Protein AF-A0A660T6U7-F1 (afdb_monomer)

Structure (mmCIF, N/CA/C/O backbone):
data_AF-A0A660T6U7-F1
#
_entry.id   AF-A0A660T6U7-F1
#
loop_
_atom_site.group_PDB
_atom_site.id
_atom_site.type_symbol
_atom_site.label_atom_id
_atom_site.label_alt_id
_atom_site.label_comp_id
_atom_site.label_asym_id
_atom_site.label_entity_id
_atom_site.label_seq_id
_atom_site.pdbx_PDB_ins_code
_atom_site.Cartn_x
_atom_site.Cartn_y
_atom_site.Cartn_z
_atom_site.occupancy
_atom_site.B_iso_or_equiv
_atom_site.auth_seq_id
_atom_site.auth_comp_id
_atom_site.auth_asym_id
_atom_site.auth_atom_id
_atom_site.pdbx_PDB_model_num
ATOM 1 N N . MET A 1 1 ? -2.803 10.726 2.403 1.00 45.22 1 MET A N 1
ATOM 2 C CA . MET A 1 1 ? -2.648 10.042 3.697 1.00 45.22 1 MET A CA 1
ATOM 3 C C . MET A 1 1 ? -3.578 10.744 4.661 1.00 45.22 1 MET A C 1
ATOM 5 O O . MET A 1 1 ? -3.269 11.859 5.058 1.00 45.22 1 MET A O 1
ATOM 9 N N . GLU A 1 2 ? -4.744 10.166 4.930 1.00 50.97 2 GLU A N 1
ATOM 10 C CA . GLU A 1 2 ? -5.535 10.580 6.090 1.00 50.97 2 GLU A CA 1
ATOM 11 C C . GLU A 1 2 ? -4.924 9.892 7.305 1.00 50.97 2 GLU A C 1
ATOM 13 O O . GLU A 1 2 ? -4.806 8.666 7.346 1.00 50.97 2 GLU A O 1
ATOM 18 N N . VAL A 1 3 ? -4.440 10.695 8.246 1.00 57.31 3 VAL A N 1
ATOM 19 C CA . VAL A 1 3 ? -4.085 10.204 9.575 1.00 57.31 3 VAL A CA 1
ATOM 20 C C . VAL A 1 3 ? -5.411 9.860 10.237 1.00 57.31 3 VAL A C 1
ATOM 22 O O . VAL A 1 3 ? -6.248 10.745 10.369 1.00 57.31 3 VAL A O 1
ATOM 25 N N . LEU A 1 4 ? -5.621 8.592 10.596 1.00 63.22 4 LEU A N 1
ATOM 26 C CA . LEU A 1 4 ? -6.792 8.210 11.385 1.00 63.22 4 LEU A CA 1
ATOM 27 C C . LEU A 1 4 ? -6.717 8.947 12.714 1.00 63.22 4 LEU A C 1
ATOM 29 O O . LEU A 1 4 ? -5.735 8.785 13.444 1.00 63.22 4 LEU A O 1
ATOM 33 N N . THR A 1 5 ? -7.728 9.754 13.002 1.00 67.19 5 THR A N 1
ATOM 34 C CA . THR A 1 5 ? -7.805 10.484 14.261 1.00 67.19 5 THR A CA 1
ATOM 35 C C . THR A 1 5 ? -8.773 9.787 15.213 1.00 67.19 5 THR A C 1
ATOM 37 O O . THR A 1 5 ? -9.690 9.090 14.777 1.00 67.19 5 THR A O 1
ATOM 40 N N . GLU A 1 6 ? -8.573 9.957 16.523 1.00 68.25 6 GLU A N 1
ATOM 41 C CA . GLU A 1 6 ? -9.511 9.456 17.540 1.00 68.25 6 GLU A CA 1
ATOM 42 C C . GLU A 1 6 ? -10.973 9.846 17.233 1.00 68.25 6 GLU A C 1
ATOM 44 O O . GLU A 1 6 ? -11.815 8.951 17.256 1.00 68.25 6 GLU A O 1
ATOM 49 N N . PRO A 1 7 ? -11.294 11.097 16.825 1.00 69.38 7 PRO A N 1
ATOM 50 C CA . PRO A 1 7 ? -12.645 11.492 16.421 1.00 69.38 7 PRO A CA 1
ATOM 51 C C . PRO A 1 7 ? -13.297 10.633 15.332 1.00 69.38 7 PRO A C 1
ATOM 53 O O . PRO A 1 7 ? -14.517 10.462 15.364 1.00 69.38 7 PRO A O 1
ATOM 56 N N . ASP A 1 8 ? -12.517 10.113 14.381 1.00 75.69 8 ASP A N 1
ATOM 57 C CA . ASP A 1 8 ? -13.053 9.373 13.233 1.00 75.69 8 ASP A CA 1
ATOM 58 C C . ASP A 1 8 ? -13.499 7.963 13.638 1.00 75.69 8 ASP A C 1
ATOM 60 O O . ASP A 1 8 ? -14.509 7.459 13.160 1.00 75.69 8 ASP A O 1
ATOM 64 N N . LEU A 1 9 ? -12.758 7.318 14.542 1.00 82.00 9 LEU A N 1
ATOM 65 C CA . LEU A 1 9 ? -13.015 5.935 14.956 1.00 82.00 9 LEU A CA 1
ATOM 66 C C . LEU A 1 9 ? -14.029 5.832 16.097 1.00 82.00 9 LEU A C 1
ATOM 68 O O . LEU A 1 9 ? -14.721 4.824 16.204 1.00 82.00 9 LEU A O 1
ATOM 72 N N . ILE A 1 10 ? -14.118 6.851 16.957 1.00 84.94 10 ILE A N 1
ATOM 73 C CA . ILE A 1 10 ? -15.007 6.814 18.128 1.00 84.94 10 ILE A CA 1
ATOM 74 C C . ILE A 1 10 ? -16.472 7.074 17.790 1.00 84.94 10 ILE A C 1
ATOM 76 O O . ILE A 1 10 ? -17.328 6.680 18.576 1.00 84.94 10 ILE A O 1
ATOM 80 N N . ASN A 1 11 ? -16.746 7.756 16.672 1.00 88.06 11 ASN A N 1
ATOM 81 C CA . ASN A 1 11 ? -18.095 8.153 16.259 1.00 88.06 11 ASN A CA 1
ATOM 82 C C . ASN A 1 11 ? -18.636 7.315 15.087 1.00 88.06 11 ASN A C 1
ATOM 84 O O . ASN A 1 11 ? -19.840 7.341 14.839 1.00 88.06 11 ASN A O 1
ATOM 88 N N . ASP A 1 12 ? -17.779 6.575 14.376 1.00 91.00 12 ASP A N 1
ATOM 89 C CA . ASP A 1 12 ? -18.218 5.570 13.404 1.00 91.00 12 ASP A CA 1
ATOM 90 C C . ASP A 1 12 ? -18.880 4.392 14.143 1.00 91.00 12 ASP A C 1
ATOM 92 O O . ASP A 1 12 ? -18.490 4.029 15.257 1.00 91.00 12 ASP A O 1
ATOM 96 N N . THR A 1 13 ? -19.885 3.769 13.519 1.00 93.88 13 THR A N 1
ATOM 97 C CA . THR A 1 13 ? -20.503 2.560 14.079 1.00 93.88 13 THR A CA 1
ATOM 98 C C . THR A 1 13 ? -19.497 1.414 14.112 1.00 93.88 13 THR A C 1
ATOM 100 O O . THR A 1 13 ? -18.638 1.289 13.233 1.00 93.88 13 THR A O 1
ATOM 103 N N . ILE A 1 14 ? -19.625 0.529 15.098 1.00 92.56 14 ILE A N 1
ATOM 104 C CA . ILE A 1 14 ? -18.765 -0.649 15.245 1.00 92.56 14 ILE A CA 1
ATOM 105 C C . ILE A 1 14 ? -18.787 -1.504 13.967 1.00 92.56 14 ILE A C 1
ATOM 107 O O . ILE A 1 14 ? -17.736 -1.972 13.533 1.00 92.56 14 ILE A O 1
ATOM 111 N N . GLU A 1 15 ? -19.940 -1.643 13.303 1.00 94.50 15 GLU A N 1
ATOM 112 C CA . GLU A 1 15 ? -20.043 -2.317 12.001 1.00 94.50 15 GLU A CA 1
ATOM 113 C C . GLU A 1 15 ? -19.168 -1.658 10.925 1.00 94.50 15 GLU A C 1
ATOM 115 O O . GLU A 1 15 ? -18.431 -2.346 10.215 1.00 94.50 15 GLU A O 1
ATOM 120 N N . ALA A 1 16 ? -19.207 -0.327 10.811 1.00 92.56 16 ALA A N 1
ATOM 121 C CA . ALA A 1 16 ? -18.412 0.402 9.829 1.00 92.56 16 ALA A CA 1
ATOM 122 C C . ALA A 1 16 ? -16.908 0.269 10.109 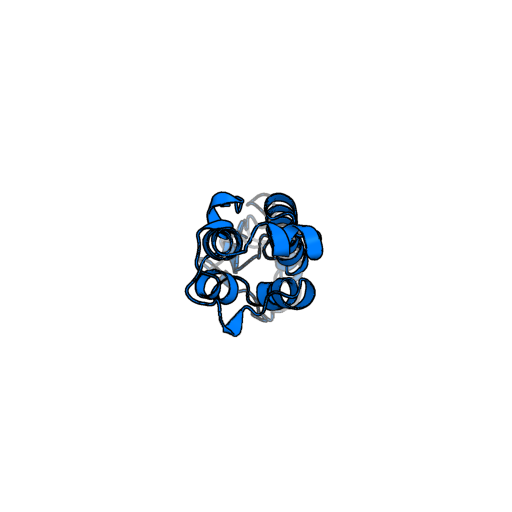1.00 92.56 16 ALA A C 1
ATOM 124 O O . ALA A 1 16 ? -16.116 0.084 9.178 1.00 92.56 16 ALA A O 1
ATOM 125 N N . VAL A 1 17 ? -16.518 0.318 11.387 1.00 92.31 17 VAL A N 1
ATOM 126 C CA . VAL A 1 17 ? -15.126 0.144 11.813 1.00 92.31 17 VAL A CA 1
ATOM 127 C C . VAL A 1 17 ? -14.634 -1.266 11.495 1.00 92.31 17 VAL A C 1
ATOM 129 O O . VAL A 1 17 ? -13.581 -1.400 10.876 1.00 92.31 17 VAL A O 1
ATOM 132 N N . ILE A 1 18 ? -15.396 -2.309 11.833 1.00 92.31 18 ILE A N 1
ATOM 133 C CA . ILE A 1 18 ? -15.035 -3.708 11.552 1.00 92.31 18 ILE A CA 1
ATOM 134 C C . ILE A 1 18 ? -15.000 -3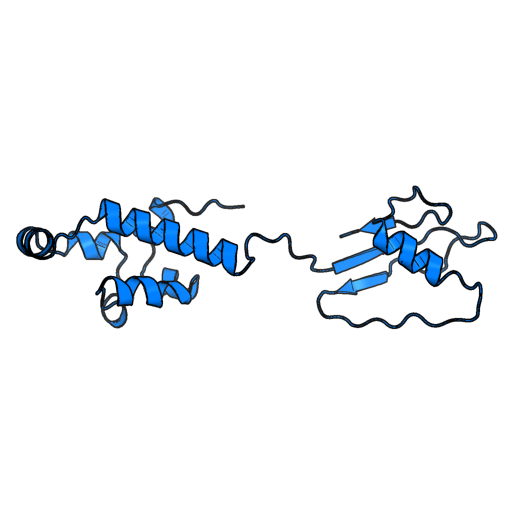.981 10.046 1.00 92.31 18 ILE A C 1
ATOM 136 O O . ILE A 1 18 ? -14.075 -4.622 9.555 1.00 92.31 18 ILE A O 1
ATOM 140 N N . SER A 1 19 ? -15.951 -3.444 9.276 1.00 90.62 19 SER A N 1
ATOM 141 C CA . SER A 1 19 ? -15.938 -3.593 7.818 1.00 90.62 19 SER A CA 1
ATOM 142 C C . SER A 1 19 ? -14.691 -2.974 7.182 1.00 90.62 19 SER A C 1
ATOM 144 O O . SER A 1 19 ? -14.239 -3.462 6.145 1.00 90.62 19 SER A O 1
ATOM 146 N N . ARG A 1 20 ? -14.154 -1.892 7.762 1.00 88.88 20 ARG A N 1
ATOM 147 C CA . ARG A 1 20 ? -12.927 -1.236 7.292 1.00 88.88 20 ARG A CA 1
ATOM 148 C C . ARG A 1 20 ? -11.671 -1.923 7.832 1.00 88.88 20 ARG A C 1
ATOM 150 O O . ARG A 1 20 ? -10.680 -2.027 7.117 1.00 88.88 20 ARG A O 1
ATOM 157 N N . TYR A 1 21 ? -11.729 -2.409 9.068 1.00 91.25 21 TYR A N 1
ATOM 158 C CA . TYR A 1 21 ? -10.628 -3.022 9.802 1.00 91.25 21 TYR A CA 1
ATOM 159 C C . TYR A 1 21 ? -11.096 -4.325 10.469 1.00 91.25 21 TYR A C 1
ATOM 161 O O . TYR A 1 21 ? -11.347 -4.331 11.673 1.00 91.25 21 TYR A O 1
ATOM 169 N N . PRO A 1 22 ? -11.180 -5.458 9.743 1.00 91.62 22 PRO A N 1
ATOM 170 C CA . PRO A 1 22 ? -11.714 -6.708 10.303 1.00 91.62 22 PRO A CA 1
ATOM 171 C C . PRO A 1 22 ? -10.962 -7.208 11.545 1.00 91.62 22 PRO A C 1
ATOM 173 O O . PRO A 1 22 ? -11.532 -7.821 12.437 1.00 91.62 22 PRO A O 1
ATOM 176 N N . PHE A 1 23 ? -9.669 -6.891 11.656 1.00 91.38 23 PHE A N 1
ATOM 177 C CA . PHE A 1 23 ? -8.862 -7.213 12.836 1.00 91.38 23 PHE A CA 1
ATOM 178 C C . PHE A 1 23 ? -9.282 -6.445 14.104 1.00 91.38 23 PHE A C 1
ATOM 180 O O . PHE A 1 23 ? -8.903 -6.847 15.203 1.00 91.38 23 PHE A O 1
ATOM 187 N N . ALA A 1 24 ? -10.075 -5.374 13.992 1.00 93.00 24 ALA A N 1
ATOM 188 C CA . ALA A 1 24 ? -10.603 -4.630 15.135 1.00 93.00 24 ALA A CA 1
ATOM 189 C C . ALA A 1 24 ? -11.475 -5.504 16.053 1.00 93.00 24 ALA A C 1
ATOM 191 O O . ALA A 1 24 ? -11.473 -5.287 17.265 1.00 93.00 24 ALA A O 1
ATOM 192 N N . GLU A 1 25 ? -12.130 -6.541 15.514 1.00 93.69 25 GLU A N 1
ATOM 193 C CA . GLU A 1 25 ? -12.879 -7.545 16.292 1.00 93.69 25 GLU A CA 1
ATOM 194 C C . GLU A 1 25 ? -12.019 -8.145 17.411 1.00 93.69 25 GLU A C 1
ATOM 196 O O . GLU A 1 25 ? -12.459 -8.283 18.549 1.00 93.69 25 GLU A O 1
ATOM 201 N N . THR A 1 26 ? -10.747 -8.430 17.111 1.00 92.75 26 THR A N 1
ATOM 202 C CA . THR A 1 26 ? -9.814 -9.031 18.073 1.00 92.75 26 THR A CA 1
ATOM 203 C C . THR A 1 26 ? -9.560 -8.104 19.255 1.00 92.75 26 THR A C 1
ATOM 205 O O . THR A 1 26 ? -9.487 -8.566 20.393 1.00 92.75 26 THR A O 1
ATOM 208 N N . PHE A 1 27 ? -9.442 -6.796 19.016 1.00 93.75 27 PHE A N 1
ATOM 209 C CA . PHE A 1 27 ? -9.295 -5.833 20.102 1.00 93.75 27 PHE A CA 1
ATOM 210 C C . PHE A 1 27 ? -10.553 -5.781 20.967 1.00 93.75 27 PHE A C 1
ATOM 212 O O . PHE A 1 27 ? -10.442 -5.836 22.191 1.00 93.75 27 PHE A O 1
ATOM 219 N N . LEU A 1 28 ? -11.732 -5.699 20.345 1.00 91.19 28 LEU A N 1
ATOM 220 C CA . LEU A 1 28 ? -13.004 -5.603 21.061 1.00 91.19 28 LEU A CA 1
ATOM 221 C C . LEU A 1 28 ? -13.225 -6.838 21.943 1.00 91.19 28 LEU A C 1
ATOM 223 O O . LEU A 1 28 ? -13.404 -6.697 23.153 1.00 91.19 28 LEU A O 1
ATOM 227 N N . SER A 1 29 ? -13.077 -8.043 21.387 1.00 90.88 29 SER A N 1
ATOM 228 C CA . SER A 1 29 ? -13.203 -9.287 22.154 1.00 90.88 29 SER A CA 1
ATOM 229 C C . SER A 1 29 ? -12.171 -9.406 23.279 1.00 90.88 29 SER A C 1
ATOM 231 O O . SER A 1 29 ? -12.520 -9.812 24.386 1.00 90.88 29 SER A O 1
ATOM 233 N N . ASN A 1 30 ? -10.908 -9.031 23.037 1.00 89.69 30 ASN A N 1
ATOM 234 C CA . ASN A 1 30 ? -9.857 -9.112 24.060 1.00 89.69 30 ASN A CA 1
ATOM 235 C C . ASN A 1 30 ? -10.061 -8.122 25.214 1.00 89.69 30 ASN A C 1
ATOM 237 O O . ASN A 1 30 ? -9.601 -8.387 26.323 1.00 89.69 30 ASN A O 1
ATOM 241 N N . ASN A 1 31 ? -10.751 -7.008 24.966 1.00 86.31 31 ASN A N 1
ATOM 242 C CA . ASN A 1 31 ? -11.132 -6.038 25.992 1.00 86.31 31 ASN A CA 1
ATOM 243 C C . ASN A 1 31 ? -12.517 -6.329 26.600 1.00 86.31 31 ASN A C 1
ATOM 245 O O . ASN A 1 31 ? -13.046 -5.502 27.336 1.00 86.31 31 ASN A O 1
ATOM 249 N N . GLY A 1 32 ? -13.108 -7.497 26.316 1.00 83.81 32 GLY A N 1
ATOM 250 C CA . GLY A 1 32 ? -14.391 -7.915 26.887 1.00 83.81 32 GLY A CA 1
ATOM 251 C C . GLY A 1 32 ? -15.611 -7.192 26.311 1.00 83.81 32 GLY A C 1
ATOM 252 O O . GLY A 1 32 ? -16.682 -7.250 26.906 1.00 83.81 32 GLY A O 1
ATOM 253 N N . ILE A 1 33 ? -15.467 -6.518 25.168 1.00 84.81 33 ILE A N 1
ATOM 254 C CA . ILE A 1 33 ? -16.563 -5.831 24.484 1.00 84.81 33 ILE A CA 1
ATOM 255 C C . ILE A 1 33 ? -17.262 -6.840 23.562 1.00 84.81 33 ILE A C 1
ATOM 257 O O . ILE A 1 33 ? -16.695 -7.274 22.557 1.00 84.81 33 ILE A O 1
ATOM 261 N N . GLU A 1 34 ? -18.504 -7.204 23.898 1.00 86.50 34 GLU A N 1
ATOM 262 C CA . GLU A 1 34 ? -19.380 -8.069 23.085 1.00 86.50 34 GLU A CA 1
ATOM 263 C C . GLU A 1 34 ? -19.926 -7.309 21.860 1.00 86.50 34 GLU A C 1
ATOM 265 O O . GLU A 1 34 ? -21.104 -6.943 21.780 1.00 86.50 34 GLU A O 1
ATOM 270 N N . TYR A 1 35 ? -19.036 -7.023 20.912 1.00 85.31 35 TYR A N 1
ATOM 271 C CA . TYR A 1 35 ? -19.284 -6.137 19.776 1.00 85.31 35 TYR A CA 1
ATOM 272 C C . TYR A 1 35 ? -20.421 -6.599 18.853 1.00 85.31 35 TYR A C 1
ATOM 274 O O . TYR A 1 35 ? -21.056 -5.767 18.206 1.00 85.31 35 TYR A O 1
ATOM 282 N N . GLU A 1 36 ? -20.741 -7.895 18.816 1.00 88.19 36 GLU A N 1
ATOM 283 C CA . GLU A 1 36 ? -21.803 -8.455 17.973 1.00 88.19 36 GLU A CA 1
ATOM 284 C C . GLU A 1 36 ? -23.188 -7.894 18.324 1.00 88.19 36 GLU A C 1
ATOM 286 O O . GLU A 1 36 ? -24.079 -7.843 17.476 1.00 88.19 36 GLU A O 1
ATOM 291 N N . LYS A 1 37 ? -23.380 -7.448 19.571 1.00 87.94 37 LYS A N 1
ATOM 292 C CA . LYS A 1 37 ? -24.620 -6.801 20.031 1.00 87.94 37 LYS A CA 1
ATOM 293 C C . LYS A 1 37 ? -24.615 -5.286 19.825 1.00 87.94 37 LYS A C 1
ATOM 295 O O . LYS A 1 37 ? -25.660 -4.656 19.966 1.00 87.94 37 LYS A O 1
ATOM 300 N N . LEU A 1 38 ? -23.460 -4.715 19.494 1.00 88.25 38 LEU A N 1
ATOM 301 C CA . LEU A 1 38 ? -23.195 -3.277 19.491 1.00 88.25 38 LEU A CA 1
ATOM 302 C C . LEU A 1 38 ? -22.932 -2.728 18.081 1.00 88.25 38 LEU A C 1
ATOM 304 O O . LEU A 1 38 ? -22.608 -1.560 17.938 1.00 88.25 38 LEU A O 1
ATOM 308 N N . LEU A 1 39 ? -23.097 -3.540 17.030 1.00 90.25 39 LEU A N 1
ATOM 309 C CA . LEU A 1 39 ? -22.756 -3.203 15.638 1.00 90.25 39 LEU A CA 1
ATOM 310 C C . LEU A 1 39 ? -23.303 -1.849 15.149 1.00 90.25 39 LEU A C 1
ATOM 312 O O . LEU A 1 39 ? -22.633 -1.158 14.385 1.00 90.25 39 LEU A O 1
ATOM 316 N N . ASN A 1 40 ? -24.500 -1.463 15.602 1.00 93.19 40 ASN A N 1
ATOM 317 C CA . ASN A 1 40 ? -25.159 -0.212 15.209 1.00 93.19 40 ASN A CA 1
ATOM 318 C C . ASN A 1 40 ? -24.749 1.006 16.050 1.00 93.19 40 ASN A C 1
ATOM 320 O O . ASN A 1 40 ? -25.160 2.115 15.726 1.00 93.19 40 ASN A O 1
ATOM 324 N N . LEU A 1 41 ? -24.000 0.797 17.130 1.00 92.00 41 LEU A N 1
ATOM 325 C CA . LEU A 1 41 ? -23.521 1.844 18.023 1.00 92.00 41 LEU A CA 1
ATOM 326 C C . LEU A 1 41 ? -22.075 2.182 17.686 1.00 92.00 41 LEU A C 1
ATOM 328 O O . LEU A 1 41 ? -21.313 1.344 17.202 1.00 92.00 41 LEU A O 1
ATOM 332 N N . SER A 1 42 ? -21.692 3.413 17.969 1.00 91.75 42 SER A N 1
ATOM 333 C CA . SER A 1 42 ? -20.300 3.835 18.033 1.00 91.75 42 SER A CA 1
ATOM 334 C C . SER A 1 42 ? -19.677 3.485 19.390 1.00 91.75 42 SER A C 1
ATOM 336 O O . SER A 1 42 ? -20.381 3.247 20.375 1.00 91.75 42 SER A O 1
ATOM 338 N N . LEU A 1 43 ? -18.342 3.473 19.474 1.00 87.94 43 LEU A N 1
ATOM 339 C CA . LEU A 1 43 ? -17.655 3.270 20.759 1.00 87.94 43 LEU A CA 1
ATOM 340 C C . LEU A 1 43 ? -18.012 4.365 21.770 1.00 87.94 43 LEU A C 1
ATOM 342 O O . LEU A 1 43 ? -18.162 4.080 22.954 1.00 87.94 43 LEU A O 1
ATOM 346 N N . ASN A 1 44 ? -18.182 5.603 21.306 1.00 88.44 44 ASN A N 1
ATOM 347 C CA . ASN A 1 44 ? -18.591 6.718 22.152 1.00 88.44 44 ASN A CA 1
ATOM 348 C C . ASN A 1 44 ? -20.000 6.501 22.729 1.00 88.44 44 ASN A C 1
ATOM 350 O O . ASN A 1 44 ? -20.209 6.651 23.930 1.00 88.44 44 ASN A O 1
ATOM 354 N N . GLU A 1 45 ? -20.965 6.089 21.902 1.00 89.81 45 GLU A N 1
ATOM 355 C CA . GLU A 1 45 ? -22.315 5.745 22.375 1.00 89.81 45 GLU A CA 1
ATOM 356 C C . GLU A 1 45 ? -22.287 4.584 23.371 1.00 89.81 45 GLU A C 1
ATOM 358 O O . GLU A 1 45 ? -22.891 4.693 24.433 1.00 89.81 45 GLU A O 1
ATOM 363 N N . TYR A 1 46 ? -21.516 3.531 23.086 1.00 89.00 46 TYR A N 1
ATOM 364 C CA . TYR A 1 46 ? -21.343 2.403 24.001 1.00 89.00 46 TYR A CA 1
ATOM 365 C C . TYR A 1 46 ? -20.841 2.844 25.384 1.00 89.00 46 TYR A C 1
ATOM 367 O O . TYR A 1 46 ? -21.446 2.487 26.392 1.00 89.00 46 TYR A O 1
ATOM 375 N N . PHE A 1 47 ? -19.778 3.653 25.455 1.00 87.25 47 PHE A N 1
ATOM 376 C CA . PHE A 1 47 ? -19.258 4.126 26.742 1.00 87.25 47 PHE A CA 1
ATOM 377 C C . PHE A 1 47 ? -20.214 5.082 27.466 1.00 87.25 47 PHE A C 1
ATOM 379 O O . PHE A 1 47 ? -20.236 5.081 28.692 1.00 87.25 47 PHE A O 1
ATOM 386 N N . ASN A 1 48 ? -21.020 5.864 26.740 1.00 86.81 48 ASN A N 1
ATOM 387 C CA . ASN A 1 48 ? -22.028 6.744 27.342 1.00 86.81 48 ASN A CA 1
ATOM 388 C C . ASN A 1 48 ? -23.235 5.981 27.918 1.00 86.81 48 ASN A C 1
ATOM 390 O O . ASN A 1 48 ? -23.928 6.514 28.783 1.00 86.81 48 ASN A O 1
ATOM 394 N N . GLU A 1 49 ? -23.509 4.765 27.438 1.00 86.56 49 GLU A N 1
ATOM 395 C CA . GLU A 1 49 ? -24.575 3.901 27.964 1.00 86.56 49 GLU A CA 1
ATOM 396 C C . GLU A 1 49 ? -24.144 3.084 29.193 1.00 86.56 49 GLU A C 1
ATOM 398 O O . GLU A 1 49 ? -25.003 2.551 29.902 1.00 86.56 49 GLU A O 1
ATOM 403 N N . LEU A 1 50 ? -22.839 2.983 29.469 1.00 84.75 50 LEU A N 1
ATOM 404 C CA . LEU A 1 50 ? -22.337 2.297 30.656 1.00 84.75 50 LEU A CA 1
ATOM 405 C C . LEU A 1 50 ? -22.597 3.121 31.917 1.00 84.75 50 LEU A C 1
ATOM 407 O O . LEU A 1 50 ? -22.359 4.326 31.972 1.00 84.75 50 LEU A O 1
ATOM 411 N N . ASP A 1 51 ? -23.054 2.440 32.963 1.00 84.31 51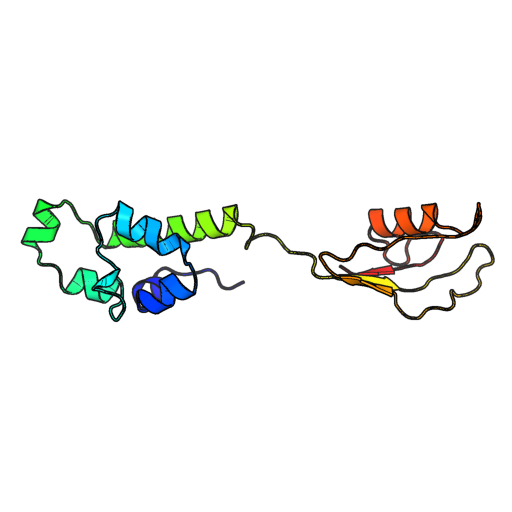 ASP A N 1
ATOM 412 C CA . ASP A 1 51 ? -23.201 3.065 34.269 1.00 84.31 51 ASP A CA 1
ATOM 413 C C . ASP A 1 51 ? -21.834 3.305 34.925 1.00 84.31 51 ASP A C 1
ATOM 415 O O . ASP A 1 51 ? -20.928 2.471 34.864 1.00 84.31 51 ASP A O 1
ATOM 419 N N . SER A 1 52 ? -21.718 4.439 35.612 1.00 81.19 52 SER A N 1
ATOM 420 C CA . SER A 1 52 ? -20.536 4.841 36.372 1.00 81.19 52 SER A CA 1
ATOM 421 C C . SER A 1 52 ? -20.093 3.790 37.397 1.00 81.19 52 SER A C 1
ATOM 423 O O . SER A 1 52 ? -18.897 3.529 37.513 1.00 81.19 52 SER A O 1
ATOM 425 N N . GLU A 1 53 ? -21.032 3.127 38.082 1.00 82.94 53 GLU A N 1
ATOM 426 C CA . GLU A 1 53 ? -20.724 2.078 39.066 1.00 82.94 53 GLU A CA 1
ATOM 427 C C . GLU A 1 53 ? -20.091 0.845 38.398 1.00 82.94 53 GLU A C 1
ATOM 429 O O . GLU A 1 53 ? -19.089 0.314 38.877 1.00 82.94 53 GLU A O 1
ATOM 434 N N . TYR A 1 54 ? -20.607 0.448 37.231 1.00 84.06 54 TYR A N 1
ATOM 435 C CA . TYR A 1 54 ? -20.054 -0.645 36.429 1.00 84.06 54 TYR A CA 1
ATOM 436 C C . TYR A 1 54 ? -18.645 -0.322 35.918 1.00 84.06 54 TYR A C 1
ATOM 438 O O . TYR A 1 54 ? -17.744 -1.161 35.962 1.00 84.06 54 TYR A O 1
ATOM 446 N N . MET A 1 55 ? -18.430 0.909 35.450 1.00 84.25 55 MET A N 1
ATOM 447 C CA . MET A 1 55 ? -17.119 1.344 34.969 1.00 84.25 55 MET A CA 1
ATOM 448 C C . MET A 1 55 ? -16.070 1.340 36.083 1.00 84.25 55 MET A C 1
ATOM 450 O O . MET A 1 55 ? -14.946 0.891 35.855 1.00 84.25 55 MET A O 1
ATOM 454 N N . GLU A 1 56 ? -16.430 1.789 37.287 1.00 83.44 56 GLU A N 1
ATOM 455 C CA . GLU A 1 56 ? -15.542 1.749 38.451 1.00 83.44 56 GLU A CA 1
ATOM 456 C C . GLU A 1 56 ? -15.234 0.311 38.892 1.00 83.44 56 GLU A C 1
ATOM 458 O O . GLU A 1 56 ? -14.062 -0.025 39.085 1.00 83.44 56 GLU A O 1
ATOM 463 N N . GLU A 1 57 ? -16.249 -0.556 39.001 1.00 86.56 57 GLU A N 1
ATOM 464 C CA . GLU A 1 57 ? -16.081 -1.962 39.399 1.00 86.56 57 GLU A CA 1
ATOM 465 C C . GLU A 1 57 ? -15.143 -2.719 38.446 1.00 86.56 57 GLU A C 1
ATOM 467 O O . GLU A 1 57 ? -14.302 -3.513 38.881 1.00 86.56 57 GLU A O 1
ATOM 472 N N . HIS A 1 58 ? -15.241 -2.430 37.148 1.00 80.81 58 HIS A N 1
ATOM 473 C CA . HIS A 1 58 ? -14.445 -3.070 36.105 1.00 80.81 58 HIS A CA 1
ATOM 474 C C . HIS A 1 58 ? -13.171 -2.300 35.716 1.00 80.81 58 HIS A C 1
ATOM 476 O O . HIS A 1 58 ? -12.451 -2.740 34.817 1.00 80.81 58 HIS A O 1
ATOM 482 N N . ALA A 1 59 ? -12.856 -1.191 36.399 1.00 84.31 59 ALA A N 1
ATOM 483 C CA . ALA A 1 59 ? -11.716 -0.316 36.109 1.00 84.31 59 ALA A CA 1
ATOM 484 C C . ALA A 1 59 ? -11.632 0.115 34.627 1.00 84.31 59 ALA A C 1
ATOM 486 O O . ALA A 1 59 ? -10.548 0.164 34.033 1.00 84.31 59 ALA A O 1
ATOM 487 N N . ILE A 1 60 ? -12.790 0.409 34.031 1.00 84.94 60 ILE A N 1
ATOM 488 C CA . ILE A 1 60 ? -12.926 0.841 32.640 1.00 84.94 60 ILE A CA 1
ATOM 489 C C . ILE A 1 60 ? -12.708 2.351 32.570 1.00 84.94 60 ILE A C 1
ATOM 491 O O . ILE A 1 60 ? -13.459 3.133 33.146 1.00 84.94 60 ILE A O 1
ATOM 495 N N . ASP A 1 61 ? -11.699 2.752 31.806 1.00 88.19 61 ASP A N 1
ATOM 496 C CA . ASP A 1 61 ? -11.413 4.145 31.470 1.00 88.19 61 ASP A CA 1
ATOM 497 C C . ASP A 1 61 ? -11.650 4.333 29.958 1.00 88.19 61 ASP A C 1
ATOM 499 O O . ASP A 1 61 ? -10.831 3.857 29.162 1.00 88.19 61 ASP A O 1
ATOM 503 N N . PRO A 1 62 ? -12.765 4.967 29.537 1.00 86.69 62 PRO A N 1
ATOM 504 C CA . PRO A 1 62 ? -13.114 5.118 28.127 1.00 86.69 62 PRO A CA 1
ATOM 505 C C . PRO A 1 62 ? -12.031 5.807 27.314 1.00 86.69 62 PRO A C 1
ATOM 507 O O . PRO A 1 62 ? -11.711 5.345 26.222 1.00 86.69 62 PRO A O 1
ATOM 510 N N . GLU A 1 63 ? -11.436 6.879 27.844 1.00 86.44 63 GLU A N 1
ATOM 511 C CA . GLU A 1 63 ? -10.396 7.633 27.140 1.00 86.44 63 GLU A CA 1
ATOM 512 C C . GLU A 1 63 ? -9.187 6.734 26.877 1.00 86.44 63 GLU A C 1
ATOM 514 O O . GLU A 1 63 ? -8.658 6.682 25.763 1.00 86.44 63 GLU A O 1
ATOM 519 N N . LYS A 1 64 ? -8.796 5.944 27.882 1.00 88.75 64 LYS A N 1
ATOM 520 C CA . LYS A 1 64 ? -7.692 4.995 27.749 1.00 88.75 64 LYS A CA 1
ATOM 521 C C . LYS A 1 64 ? -8.001 3.864 26.770 1.00 88.75 64 LYS A C 1
ATOM 523 O O . LYS A 1 64 ? -7.133 3.520 25.970 1.00 88.75 64 LYS A O 1
ATOM 528 N N . VAL A 1 65 ? -9.200 3.283 26.816 1.00 88.62 65 VAL A N 1
ATOM 529 C CA . VAL A 1 65 ? -9.588 2.198 25.897 1.00 88.62 65 VAL A CA 1
ATOM 530 C C . VAL A 1 65 ? -9.655 2.707 24.458 1.00 88.62 65 VAL A C 1
ATOM 532 O O . VAL A 1 65 ? -9.168 2.034 23.552 1.00 88.62 65 VAL A O 1
ATOM 535 N N . ILE A 1 66 ? -10.190 3.912 24.247 1.00 87.94 66 ILE A N 1
ATOM 536 C CA . ILE A 1 66 ? -10.226 4.577 22.940 1.00 87.94 66 ILE A CA 1
ATOM 537 C C . ILE A 1 66 ? -8.809 4.782 22.404 1.00 87.94 66 ILE A C 1
ATOM 539 O O . ILE A 1 66 ? -8.518 4.367 21.283 1.00 87.94 66 ILE A O 1
ATOM 543 N N . SER A 1 67 ? -7.916 5.362 23.209 1.00 88.81 67 SER A N 1
ATOM 544 C CA . SER A 1 67 ? -6.523 5.585 22.813 1.00 88.81 67 SER A CA 1
ATOM 545 C C . SER A 1 67 ? -5.837 4.266 22.433 1.00 88.81 67 SER A C 1
ATOM 547 O O . SER A 1 67 ? -5.245 4.149 21.359 1.00 88.81 67 SER A O 1
ATOM 549 N N . GLN A 1 68 ? -6.019 3.219 23.244 1.00 91.56 68 GLN A N 1
ATOM 550 C CA . GLN A 1 68 ? -5.492 1.883 22.958 1.00 91.56 68 GLN A CA 1
ATOM 551 C C . GLN A 1 68 ? -6.083 1.261 21.686 1.00 91.56 68 GLN A C 1
ATOM 553 O O . GLN A 1 68 ? -5.378 0.538 20.981 1.00 91.56 68 GLN A O 1
ATOM 558 N N . PHE A 1 69 ? -7.354 1.525 21.380 1.00 91.56 69 PHE A N 1
ATOM 559 C CA . PHE A 1 69 ? -8.005 1.031 20.169 1.00 91.56 69 PHE A CA 1
ATOM 560 C C . PHE A 1 69 ? -7.425 1.677 18.912 1.00 91.56 69 PHE A C 1
ATOM 562 O O . PHE A 1 69 ? -7.101 0.980 17.946 1.00 91.56 69 PHE A O 1
ATOM 569 N N . VAL A 1 70 ? -7.242 3.000 18.937 1.00 90.19 70 VAL A N 1
ATOM 570 C CA . VAL A 1 70 ? -6.612 3.736 17.836 1.00 90.19 70 VAL A CA 1
ATOM 571 C C . VAL A 1 70 ? -5.180 3.254 17.622 1.00 90.19 70 VAL A C 1
ATOM 573 O O . VAL A 1 70 ? -4.817 2.914 16.492 1.00 90.19 70 VAL A O 1
ATOM 576 N N . ASP A 1 71 ? -4.399 3.138 18.697 1.00 90.94 71 ASP A N 1
ATOM 577 C CA . ASP A 1 71 ? -3.028 2.627 18.646 1.00 90.94 71 ASP A CA 1
ATOM 578 C C . ASP A 1 71 ? -2.972 1.208 18.072 1.00 90.94 71 ASP A C 1
ATOM 580 O O . ASP A 1 71 ? -2.132 0.909 17.220 1.00 90.94 71 ASP A O 1
ATOM 584 N N . TYR A 1 72 ? -3.882 0.330 18.497 1.00 92.56 72 TYR A N 1
ATOM 585 C CA . TYR A 1 72 ? -3.969 -1.037 17.993 1.00 92.56 72 TYR A CA 1
ATOM 586 C C . TYR A 1 72 ? -4.221 -1.070 16.483 1.00 92.56 72 TYR A C 1
ATOM 588 O O . TYR A 1 72 ? -3.517 -1.775 15.755 1.00 92.56 72 TYR A O 1
ATOM 596 N N . ILE A 1 73 ? -5.185 -0.282 15.994 1.00 90.25 73 ILE A N 1
ATOM 597 C CA . ILE A 1 73 ? -5.486 -0.215 14.561 1.00 90.25 73 ILE A CA 1
ATOM 598 C C . ILE A 1 73 ? -4.275 0.302 13.786 1.00 90.25 73 ILE A C 1
ATOM 600 O O . ILE A 1 73 ? -3.893 -0.299 12.782 1.00 90.25 73 ILE A O 1
ATOM 604 N N . GLN A 1 74 ? -3.641 1.378 14.252 1.00 87.69 74 GLN A N 1
ATOM 605 C CA . GLN A 1 74 ? -2.465 1.943 13.590 1.00 87.69 74 GLN A CA 1
ATOM 606 C C . GLN A 1 74 ? -1.307 0.937 13.530 1.00 87.69 74 GLN A C 1
ATOM 608 O O . GLN A 1 74 ? -0.720 0.735 12.466 1.00 87.69 74 GLN A O 1
ATOM 613 N N . GLN A 1 75 ? -1.021 0.243 14.634 1.00 88.50 75 GLN A N 1
ATOM 614 C CA . GLN A 1 75 ? 0.008 -0.799 14.676 1.00 88.50 75 GLN A CA 1
ATOM 615 C C . GLN A 1 75 ? -0.306 -1.952 13.715 1.00 88.50 75 GLN A C 1
ATOM 617 O O . GLN A 1 75 ? 0.593 -2.435 13.025 1.00 88.50 75 GLN A O 1
ATOM 622 N N . MET A 1 76 ? -1.572 -2.372 13.621 1.00 89.88 76 MET A N 1
ATOM 623 C CA . MET A 1 76 ? -1.987 -3.434 12.702 1.00 89.88 76 MET A CA 1
ATOM 624 C C . MET A 1 76 ? -1.906 -3.023 11.238 1.00 89.88 76 MET A C 1
ATOM 626 O O . MET A 1 76 ? -1.397 -3.798 10.430 1.00 89.88 76 MET A O 1
ATOM 630 N N . LYS A 1 77 ? -2.304 -1.798 10.891 1.00 84.06 77 LYS A N 1
ATOM 631 C CA . LYS A 1 77 ? -2.116 -1.256 9.536 1.00 84.06 77 LYS A CA 1
ATOM 632 C C . LYS A 1 77 ? -0.641 -1.219 9.144 1.00 84.06 77 LYS A C 1
ATOM 634 O O . LYS A 1 77 ? -0.285 -1.636 8.039 1.00 84.06 77 LYS A O 1
ATOM 639 N N . SER A 1 78 ? 0.215 -0.796 10.072 1.00 82.56 78 SER A N 1
ATOM 640 C CA . SER A 1 78 ? 1.661 -0.769 9.861 1.00 82.56 78 SER A CA 1
ATOM 641 C C . SER A 1 78 ? 2.232 -2.165 9.637 1.00 8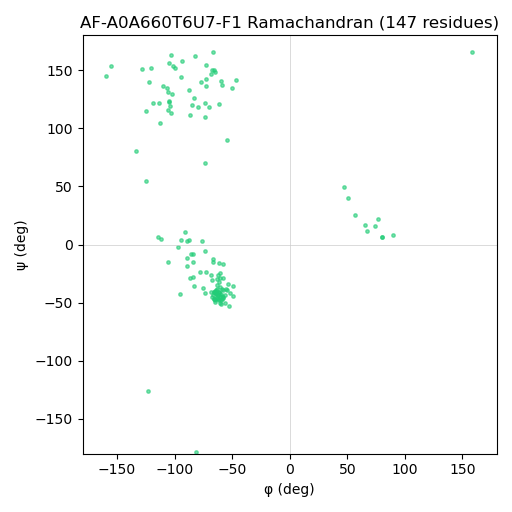2.56 78 SER A C 1
ATOM 643 O O . SER A 1 78 ? 2.952 -2.410 8.668 1.00 82.56 78 SER A O 1
ATOM 645 N N . PHE A 1 79 ? 1.831 -3.121 10.477 1.00 83.25 79 PHE A N 1
ATOM 646 C CA . PHE A 1 79 ? 2.244 -4.516 10.370 1.00 83.25 79 PHE A CA 1
ATOM 647 C C . PHE A 1 79 ? 1.772 -5.188 9.071 1.00 83.25 79 PHE A C 1
ATOM 649 O O . PHE A 1 79 ? 2.544 -5.901 8.431 1.00 83.25 79 PHE A O 1
ATOM 656 N N . LEU A 1 80 ? 0.524 -4.947 8.658 1.00 80.06 80 LEU A N 1
ATOM 657 C CA . LEU A 1 80 ? -0.061 -5.487 7.425 1.00 80.06 80 LEU A CA 1
ATOM 658 C C . LEU A 1 80 ? 0.479 -4.807 6.157 1.00 80.06 80 LEU A C 1
ATOM 660 O O . LEU A 1 80 ? 0.192 -5.252 5.046 1.00 80.06 80 LEU A O 1
ATOM 664 N N . GLY A 1 81 ? 1.295 -3.763 6.309 1.00 66.69 81 GLY A N 1
ATOM 665 C CA . GLY A 1 81 ? 1.921 -3.072 5.195 1.00 66.69 81 GLY A CA 1
ATOM 666 C C . GLY A 1 81 ? 0.977 -2.142 4.440 1.00 66.69 81 GLY A C 1
ATOM 667 O O . GLY A 1 81 ? 1.294 -1.791 3.306 1.00 66.69 81 GLY A O 1
ATOM 668 N N . GLU A 1 82 ? -0.126 -1.694 5.050 1.00 61.59 82 GLU A N 1
ATOM 669 C CA . GLU A 1 82 ? -0.907 -0.562 4.520 1.00 61.59 82 GLU A CA 1
ATOM 670 C C . GLU A 1 82 ? -0.121 0.763 4.583 1.00 61.59 82 GLU A C 1
ATOM 672 O O . GLU A 1 82 ? -0.483 1.733 3.921 1.00 61.59 82 GLU A O 1
ATOM 677 N N . ASP A 1 83 ? 1.002 0.774 5.310 1.00 54.22 83 ASP A N 1
ATOM 678 C CA . ASP A 1 83 ? 2.012 1.839 5.298 1.00 54.22 83 ASP A CA 1
ATOM 679 C C . ASP A 1 83 ? 3.043 1.701 4.163 1.00 54.22 83 ASP A C 1
ATOM 681 O O . ASP A 1 83 ? 3.854 2.606 3.938 1.00 54.22 83 ASP A O 1
ATOM 685 N N . ASN A 1 84 ? 3.056 0.588 3.421 1.00 51.38 84 ASN A N 1
ATOM 686 C CA . ASN A 1 84 ? 3.988 0.442 2.313 1.00 51.38 84 ASN A CA 1
ATOM 687 C C . ASN A 1 84 ? 3.422 1.129 1.077 1.00 51.38 84 ASN A C 1
ATOM 689 O O . ASN A 1 84 ? 2.334 0.807 0.610 1.00 51.38 84 ASN A O 1
ATOM 693 N N . LYS A 1 85 ? 4.213 2.032 0.493 1.00 57.72 85 LYS A N 1
ATOM 694 C CA . LYS A 1 85 ? 4.068 2.441 -0.906 1.00 57.72 85 LYS A CA 1
ATOM 695 C C . LYS A 1 85 ? 4.108 1.179 -1.772 1.00 57.72 85 LYS A C 1
ATOM 697 O O . LYS A 1 85 ? 5.181 0.703 -2.137 1.00 57.72 85 LYS A O 1
ATOM 702 N N . THR A 1 86 ? 2.951 0.581 -2.027 1.00 68.62 86 THR A N 1
ATOM 703 C CA . THR A 1 86 ? 2.857 -0.596 -2.875 1.00 68.62 86 THR A CA 1
ATOM 704 C C . THR A 1 86 ? 3.061 -0.150 -4.308 1.00 68.62 86 THR A C 1
ATOM 706 O O . THR A 1 86 ? 2.328 0.698 -4.805 1.00 68.62 86 THR A O 1
ATOM 709 N N . VAL A 1 87 ? 4.064 -0.714 -4.972 1.00 78.38 87 VAL A N 1
ATOM 710 C CA . VAL A 1 87 ? 4.236 -0.511 -6.409 1.00 78.38 87 VAL A CA 1
ATOM 711 C C . VAL A 1 87 ? 3.160 -1.322 -7.121 1.00 78.38 87 VAL A C 1
ATOM 713 O O . VAL A 1 87 ? 3.195 -2.555 -7.104 1.00 78.38 87 VAL A O 1
ATOM 716 N N . ASP A 1 88 ? 2.184 -0.637 -7.710 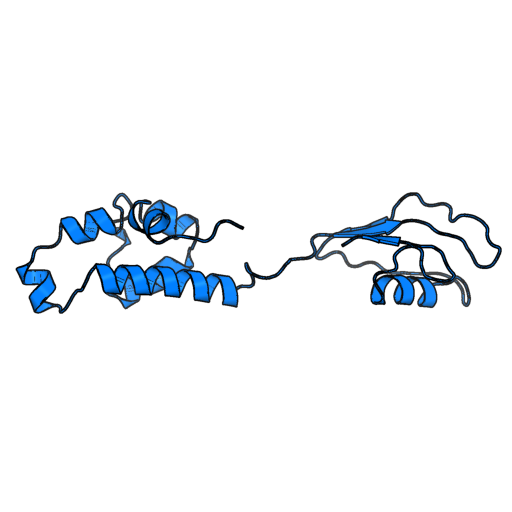1.00 89.06 88 ASP A N 1
ATOM 717 C CA . ASP A 1 88 ? 1.102 -1.279 -8.462 1.00 89.06 88 ASP A CA 1
ATOM 718 C C . ASP A 1 88 ? 1.504 -1.582 -9.907 1.00 89.06 88 ASP A C 1
ATOM 720 O O . ASP A 1 88 ? 1.025 -2.552 -10.505 1.00 89.06 88 ASP A O 1
ATOM 724 N N . SER A 1 89 ? 2.417 -0.787 -10.463 1.00 93.12 89 SER A N 1
ATOM 725 C CA . SER A 1 89 ? 2.937 -0.984 -11.808 1.00 93.12 89 SER A CA 1
ATOM 726 C C . SER A 1 89 ? 4.321 -0.381 -11.987 1.00 93.12 89 SER A C 1
ATOM 728 O O . SER A 1 89 ? 4.658 0.601 -11.343 1.00 93.12 89 SER A O 1
ATOM 730 N N . LEU A 1 90 ? 5.080 -0.938 -12.923 1.00 94.81 90 LEU A N 1
ATOM 731 C CA . LEU A 1 90 ? 6.318 -0.377 -13.437 1.00 94.81 90 LEU A CA 1
ATOM 732 C C . LEU A 1 90 ? 6.150 -0.119 -14.935 1.00 94.81 90 LEU A C 1
ATOM 734 O O . LEU A 1 90 ? 5.882 -1.057 -15.687 1.00 94.81 90 LEU A O 1
ATOM 738 N N . SER A 1 91 ? 6.327 1.124 -15.372 1.00 96.81 91 SER A N 1
ATOM 739 C CA . SER A 1 91 ? 6.329 1.490 -16.792 1.00 96.81 91 SER A CA 1
ATOM 740 C C . SER A 1 91 ? 7.753 1.698 -17.291 1.00 96.81 91 SER A C 1
ATOM 742 O O . SER A 1 91 ? 8.527 2.453 -16.709 1.00 96.81 91 SER A O 1
ATOM 744 N N . ILE A 1 92 ? 8.087 1.061 -18.408 1.00 97.38 92 ILE A N 1
ATOM 745 C CA . ILE A 1 92 ? 9.348 1.237 -19.126 1.00 97.38 92 ILE A CA 1
ATOM 746 C C . ILE A 1 92 ? 9.067 2.092 -20.355 1.00 97.38 92 ILE A C 1
ATOM 748 O O . ILE A 1 92 ? 8.304 1.685 -21.235 1.00 97.38 92 ILE A O 1
ATOM 752 N N . LEU A 1 93 ? 9.704 3.254 -20.429 1.00 97.75 93 LEU A N 1
ATOM 753 C CA . LEU A 1 93 ? 9.692 4.122 -21.600 1.00 97.75 93 LEU A CA 1
ATOM 754 C C . LEU A 1 93 ? 10.912 3.837 -22.491 1.00 97.75 93 LEU A C 1
ATOM 756 O O . LEU A 1 93 ? 11.993 3.528 -21.973 1.00 97.75 93 LEU A O 1
ATOM 760 N N . PRO A 1 94 ? 10.750 3.918 -23.823 1.00 96.50 94 PRO A N 1
ATOM 761 C CA . PRO A 1 94 ? 11.804 3.610 -24.776 1.00 96.50 94 PRO A CA 1
ATOM 762 C C . PRO A 1 94 ? 12.951 4.607 -24.673 1.00 96.50 94 PRO A C 1
ATOM 764 O O . PRO A 1 94 ? 12.750 5.787 -24.389 1.00 96.50 94 PRO A O 1
ATOM 767 N N . GLY A 1 95 ? 14.146 4.123 -24.984 1.00 95.50 95 GLY A N 1
ATOM 768 C CA . GLY A 1 95 ? 15.305 4.961 -25.238 1.00 95.50 95 GLY A CA 1
ATOM 769 C C . GLY A 1 95 ? 15.863 4.662 -26.623 1.00 95.50 95 GLY A C 1
ATOM 770 O O . GLY A 1 95 ? 15.141 4.660 -27.627 1.00 95.50 95 GLY A O 1
ATOM 771 N N . HIS A 1 96 ? 17.152 4.356 -26.669 1.00 93.94 96 HIS A N 1
ATOM 772 C CA . HIS A 1 96 ? 17.893 4.052 -27.878 1.00 93.94 96 HIS A CA 1
ATOM 773 C C . HIS A 1 96 ? 18.664 2.737 -27.748 1.00 93.94 96 HIS A C 1
ATOM 775 O O . HIS A 1 96 ? 19.092 2.319 -26.666 1.00 93.94 96 HIS A O 1
ATOM 781 N N . ASP A 1 97 ? 18.869 2.077 -28.882 1.00 90.25 97 ASP A N 1
ATOM 782 C CA . ASP A 1 97 ? 19.702 0.890 -28.967 1.00 90.25 97 ASP A CA 1
ATOM 783 C C . ASP A 1 97 ? 21.204 1.233 -29.051 1.00 90.25 97 ASP A C 1
ATOM 785 O O . ASP A 1 97 ? 21.626 2.390 -29.049 1.00 90.25 97 ASP A O 1
ATOM 789 N N . LYS A 1 98 ? 22.050 0.202 -29.170 1.00 86.69 98 LYS A N 1
ATOM 790 C CA . LYS A 1 98 ? 23.513 0.362 -29.283 1.00 86.69 98 LYS A CA 1
ATOM 791 C C . LYS A 1 98 ? 23.977 1.161 -30.513 1.00 86.69 98 LYS A C 1
ATOM 793 O O . LYS A 1 98 ? 25.150 1.512 -30.585 1.00 86.69 98 LYS A O 1
ATOM 798 N N . SER A 1 99 ? 23.108 1.350 -31.504 1.00 88.56 99 SER A N 1
ATOM 799 C CA . SER A 1 99 ? 23.363 2.136 -32.714 1.00 88.56 99 SER A CA 1
ATOM 800 C C . SER A 1 99 ? 22.832 3.569 -32.617 1.00 88.56 99 SER A C 1
ATOM 802 O O . SER A 1 99 ? 23.049 4.355 -33.535 1.00 88.56 99 SER A O 1
ATOM 804 N N . GLY A 1 100 ? 22.175 3.920 -31.506 1.00 88.94 100 GLY A N 1
ATOM 805 C CA . GLY A 1 100 ? 21.524 5.212 -31.306 1.00 88.94 100 GLY A CA 1
ATOM 806 C C . GLY A 1 100 ? 20.149 5.312 -31.970 1.00 88.94 100 GLY A C 1
ATOM 807 O O . GLY A 1 100 ? 19.558 6.388 -31.973 1.00 88.94 100 GLY A O 1
ATOM 808 N N . ALA A 1 101 ? 19.626 4.219 -32.533 1.00 92.12 101 ALA A N 1
ATOM 809 C CA . ALA A 1 101 ? 18.280 4.198 -33.089 1.00 92.12 101 ALA A CA 1
ATOM 810 C C . ALA A 1 101 ? 17.250 4.099 -31.960 1.00 92.12 101 ALA A C 1
ATOM 812 O O . ALA A 1 101 ? 17.455 3.359 -30.997 1.00 92.12 101 ALA A O 1
ATOM 813 N N . ASN A 1 102 ? 16.138 4.826 -32.084 1.00 93.38 102 ASN A N 1
ATOM 814 C CA . ASN A 1 102 ? 15.039 4.736 -31.124 1.00 93.38 102 ASN A CA 1
ATOM 815 C C . ASN A 1 102 ? 14.490 3.311 -31.077 1.00 93.38 102 ASN A C 1
ATOM 817 O O . ASN A 1 102 ? 14.322 2.657 -32.110 1.00 93.38 102 ASN A O 1
ATOM 821 N N . GLU A 1 103 ? 14.157 2.858 -29.877 1.00 93.69 103 GLU A N 1
ATOM 822 C CA . GLU A 1 103 ? 13.442 1.601 -29.718 1.00 93.69 103 GLU A CA 1
ATOM 823 C C . GLU A 1 103 ? 12.016 1.699 -30.279 1.00 93.69 103 GLU A C 1
ATOM 825 O O . GLU A 1 103 ? 11.400 2.763 -30.308 1.00 93.69 103 GLU A O 1
ATOM 830 N N . SER A 1 104 ? 11.480 0.574 -30.754 1.00 90.88 104 SER A N 1
ATOM 831 C CA . SER A 1 104 ? 10.232 0.543 -31.528 1.00 90.88 104 SER A CA 1
ATOM 832 C C . SER A 1 104 ? 8.954 0.430 -30.690 1.00 90.88 104 SER A C 1
ATOM 834 O O . SER A 1 104 ? 7.877 0.259 -31.259 1.00 90.88 104 SER A O 1
ATOM 836 N N . PHE A 1 105 ? 9.051 0.448 -29.360 1.00 92.12 105 PHE A N 1
ATOM 837 C CA . PHE A 1 105 ? 7.895 0.394 -28.462 1.00 92.12 105 PHE A CA 1
ATOM 838 C C . PHE A 1 105 ? 7.623 1.772 -27.860 1.00 92.12 105 PHE A C 1
ATOM 840 O O . PHE A 1 105 ? 8.517 2.606 -27.793 1.00 92.12 105 PHE A O 1
ATOM 847 N N . THR A 1 106 ? 6.385 2.020 -27.437 1.00 93.62 106 THR A N 1
ATOM 848 C CA . THR A 1 106 ? 5.988 3.309 -26.842 1.00 93.62 106 THR A CA 1
ATOM 849 C C . THR A 1 106 ? 6.045 3.277 -25.320 1.00 93.62 106 THR A C 1
ATOM 851 O O . THR A 1 106 ? 6.520 4.222 -24.705 1.00 93.62 106 THR A O 1
ATOM 854 N N . GLU A 1 107 ? 5.572 2.190 -24.717 1.00 95.88 107 GLU A N 1
ATOM 855 C CA . GLU A 1 107 ? 5.592 1.952 -23.276 1.00 95.88 107 GLU A CA 1
ATOM 856 C C . GLU A 1 107 ? 5.439 0.446 -23.034 1.00 95.88 107 GLU A C 1
ATOM 858 O O . GLU A 1 107 ? 4.727 -0.238 -23.777 1.00 95.88 107 GLU A O 1
ATOM 863 N N . PHE A 1 108 ? 6.099 -0.074 -22.002 1.00 95.25 108 PHE A N 1
ATOM 864 C CA . PHE A 1 108 ? 5.881 -1.429 -21.509 1.00 95.25 108 PHE A CA 1
ATOM 865 C C . PHE A 1 108 ? 5.540 -1.390 -20.020 1.00 95.25 108 PHE A C 1
ATOM 867 O O . PHE A 1 108 ? 6.374 -0.993 -19.212 1.00 95.25 108 PHE A O 1
ATOM 874 N N . ILE A 1 109 ? 4.318 -1.791 -19.668 1.00 96.31 109 ILE A N 1
ATOM 875 C CA . ILE A 1 109 ? 3.798 -1.732 -18.297 1.00 96.31 109 ILE A CA 1
ATOM 876 C C . ILE A 1 109 ? 3.791 -3.136 -17.703 1.00 96.31 109 ILE A C 1
ATOM 878 O O . ILE A 1 109 ? 3.135 -4.023 -18.246 1.00 96.31 109 ILE A O 1
ATOM 882 N N . ILE A 1 110 ? 4.460 -3.310 -16.568 1.00 95.31 110 ILE A N 1
ATOM 883 C CA . ILE A 1 110 ? 4.442 -4.526 -15.753 1.00 95.31 110 ILE A CA 1
ATOM 884 C C . ILE A 1 110 ? 3.582 -4.250 -14.529 1.00 95.31 11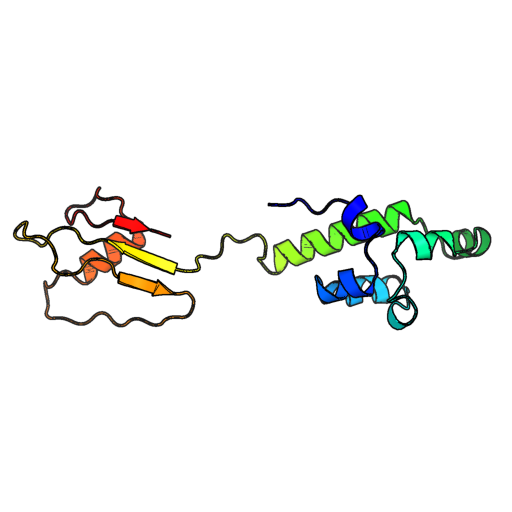0 ILE A C 1
ATOM 886 O O . ILE A 1 110 ? 3.864 -3.309 -13.791 1.00 95.31 110 ILE A O 1
ATOM 890 N N . ARG A 1 111 ? 2.536 -5.041 -14.294 1.00 94.12 111 ARG A N 1
ATOM 891 C CA . ARG A 1 111 ? 1.659 -4.857 -13.127 1.00 94.12 111 ARG A CA 1
ATOM 892 C C . ARG A 1 111 ? 2.096 -5.712 -11.947 1.00 94.12 111 ARG A C 1
ATOM 894 O O . ARG A 1 111 ? 2.755 -6.741 -12.094 1.00 94.12 111 ARG A O 1
ATOM 901 N N . LYS A 1 112 ? 1.686 -5.304 -10.749 1.00 90.06 112 LYS A N 1
ATOM 902 C CA . LYS A 1 112 ? 1.829 -6.102 -9.531 1.00 90.06 112 LYS A CA 1
ATOM 903 C C . LYS A 1 112 ? 1.284 -7.516 -9.763 1.00 90.06 112 LYS A C 1
ATOM 905 O O . LYS A 1 112 ? 0.199 -7.689 -10.313 1.00 90.06 112 LYS A O 1
ATOM 910 N N . ASN A 1 113 ? 2.045 -8.515 -9.318 1.00 86.31 113 ASN A N 1
ATOM 911 C CA . ASN A 1 113 ? 1.778 -9.950 -9.499 1.00 86.31 113 ASN A CA 1
ATOM 912 C C . ASN A 1 113 ? 1.868 -10.472 -10.949 1.00 86.31 113 ASN A C 1
ATOM 914 O O . ASN A 1 113 ? 1.486 -11.614 -11.205 1.00 86.31 113 ASN A O 1
ATOM 918 N N . GLU A 1 114 ? 2.398 -9.690 -11.892 1.00 92.94 114 GLU A N 1
ATOM 919 C CA . GLU A 1 114 ? 2.665 -10.145 -13.257 1.00 92.94 114 GLU A CA 1
ATOM 920 C C . GLU A 1 114 ? 4.062 -10.779 -13.370 1.00 92.94 114 GLU A C 1
ATOM 922 O O . GLU A 1 114 ? 5.057 -10.226 -12.901 1.00 92.94 114 GLU A O 1
ATOM 927 N N . ILE A 1 115 ? 4.150 -11.949 -14.013 1.00 92.88 115 ILE A N 1
ATOM 928 C CA . ILE A 1 115 ? 5.426 -12.621 -14.297 1.00 92.88 115 ILE A CA 1
ATOM 929 C C . ILE A 1 115 ? 5.772 -12.405 -15.769 1.00 92.88 115 ILE A C 1
ATOM 931 O O . ILE A 1 115 ? 5.115 -12.948 -16.657 1.00 92.88 115 ILE A O 1
ATOM 935 N N . VAL A 1 116 ? 6.840 -11.650 -16.024 1.00 93.31 116 VAL A N 1
ATOM 936 C CA . VAL A 1 116 ? 7.323 -11.337 -17.376 1.00 93.31 116 VAL A CA 1
ATOM 937 C C . VAL A 1 116 ? 8.596 -12.123 -17.679 1.00 93.31 116 VAL A C 1
ATOM 939 O O . VAL A 1 116 ? 9.525 -12.170 -16.875 1.00 93.31 116 VAL A O 1
ATOM 942 N N . SER A 1 117 ? 8.665 -12.718 -18.871 1.00 95.00 117 SER A N 1
ATOM 943 C CA . SER A 1 117 ? 9.876 -13.366 -19.381 1.00 95.00 117 SER A CA 1
ATOM 944 C C . SER A 1 117 ? 10.527 -12.513 -20.469 1.00 95.00 117 SER A C 1
ATOM 946 O O . SER A 1 117 ? 9.863 -12.088 -21.412 1.00 95.00 117 SER A O 1
ATOM 948 N N . ILE A 1 118 ? 11.838 -12.284 -20.359 1.00 92.44 118 ILE A N 1
ATOM 949 C CA . ILE A 1 118 ? 12.620 -11.506 -21.328 1.00 92.44 118 ILE A CA 1
ATOM 950 C C . ILE A 1 118 ? 13.470 -12.466 -22.163 1.00 92.44 118 ILE A C 1
ATOM 952 O O . ILE A 1 118 ? 14.396 -13.102 -21.655 1.00 92.44 118 ILE A O 1
ATOM 956 N N . VAL A 1 119 ? 13.197 -12.537 -23.467 1.00 93.81 119 VAL A N 1
ATOM 957 C CA . VAL A 1 119 ? 13.870 -13.454 -24.403 1.00 93.81 119 VAL A CA 1
ATOM 958 C C . VAL A 1 119 ? 14.577 -12.704 -25.532 1.00 93.81 119 VAL A C 1
ATOM 960 O O . VAL A 1 119 ? 14.199 -11.600 -25.907 1.00 93.81 119 VAL A O 1
ATOM 963 N N . GLY A 1 120 ? 15.642 -13.296 -26.076 1.00 92.00 120 GLY A N 1
ATOM 964 C CA . GLY A 1 120 ? 16.386 -12.734 -27.207 1.00 92.00 120 GLY A CA 1
ATOM 965 C C . GLY A 1 120 ? 17.816 -13.277 -27.319 1.00 92.00 120 GLY A C 1
ATOM 966 O O . GLY A 1 120 ? 18.321 -13.862 -26.354 1.00 92.00 120 GLY A O 1
ATOM 967 N N . PRO A 1 121 ? 18.505 -13.070 -28.455 1.00 93.62 121 PRO A N 1
ATOM 968 C CA . PRO A 1 121 ? 19.867 -13.561 -28.678 1.00 93.62 121 PRO A CA 1
ATOM 969 C C . PRO A 1 121 ? 20.897 -12.885 -27.757 1.00 93.62 121 PRO A C 1
ATOM 971 O O . PRO A 1 121 ? 20.631 -11.863 -27.118 1.00 93.62 121 PRO A O 1
ATOM 974 N N . THR A 1 122 ? 22.101 -13.448 -27.653 1.00 91.19 122 THR A N 1
ATOM 975 C CA . THR A 1 122 ? 23.202 -12.823 -26.899 1.00 91.19 122 THR A CA 1
ATOM 976 C C . THR A 1 122 ? 23.520 -11.435 -27.460 1.00 91.19 122 THR A C 1
ATOM 978 O O . THR A 1 122 ? 23.549 -11.237 -28.671 1.00 91.19 122 THR A O 1
ATOM 981 N N . GLY A 1 123 ? 23.736 -10.458 -26.574 1.00 85.88 123 GLY A N 1
ATOM 982 C CA . GLY A 1 123 ? 24.038 -9.077 -26.970 1.00 85.88 123 GLY A CA 1
ATOM 983 C C . GLY A 1 123 ? 22.829 -8.227 -27.384 1.00 85.88 123 GLY A C 1
ATOM 984 O O . GLY A 1 123 ? 23.022 -7.087 -27.788 1.00 85.88 123 GLY A O 1
ATOM 985 N N . SER A 1 124 ? 21.593 -8.726 -27.246 1.00 87.06 124 SER A N 1
ATOM 986 C CA . SER A 1 124 ? 20.363 -7.970 -27.552 1.00 87.06 124 SER A CA 1
ATOM 987 C C . SER A 1 124 ? 19.968 -6.921 -26.500 1.00 87.06 124 SER A C 1
ATOM 989 O O . SER A 1 124 ? 18.904 -6.329 -26.604 1.00 87.06 124 SER A O 1
ATOM 991 N N . GLY A 1 125 ? 20.775 -6.728 -25.452 1.00 89.62 125 GLY A N 1
ATOM 992 C CA . GLY A 1 125 ? 20.502 -5.734 -24.408 1.00 89.62 125 GLY A CA 1
ATOM 993 C C . GLY A 1 125 ? 19.664 -6.211 -23.214 1.00 89.62 125 GLY A C 1
ATOM 994 O O . GLY A 1 125 ? 19.360 -5.389 -22.363 1.00 89.62 125 GLY A O 1
ATOM 995 N N . LYS A 1 126 ? 19.347 -7.511 -23.072 1.00 94.56 126 LYS A N 1
ATOM 996 C CA . LYS A 1 126 ? 18.558 -8.042 -21.928 1.00 94.56 126 LYS A CA 1
ATOM 997 C C . LYS A 1 126 ? 19.121 -7.650 -20.554 1.00 94.56 126 LYS A C 1
ATOM 999 O O . LYS A 1 126 ? 18.410 -7.084 -19.738 1.00 94.56 126 LYS A O 1
ATOM 1004 N N . SER A 1 127 ? 20.410 -7.907 -20.313 1.00 94.19 127 SER A N 1
ATOM 1005 C CA . SER A 1 127 ? 21.074 -7.534 -19.052 1.00 94.19 127 SER A CA 1
ATOM 1006 C C . SER A 1 127 ? 21.101 -6.023 -18.839 1.00 94.19 127 SER A C 1
ATOM 1008 O O . SER A 1 127 ? 21.082 -5.561 -17.707 1.00 94.19 127 SER A O 1
ATOM 1010 N N . ARG A 1 128 ? 21.126 -5.249 -19.930 1.00 93.44 128 ARG A N 1
ATOM 1011 C CA . ARG A 1 128 ? 21.094 -3.791 -19.869 1.00 93.44 128 ARG A CA 1
ATOM 1012 C C . ARG A 1 128 ? 19.703 -3.280 -19.486 1.00 93.44 128 ARG A C 1
ATOM 1014 O O . ARG A 1 128 ? 19.626 -2.407 -18.639 1.00 93.44 128 ARG A O 1
ATOM 1021 N N . LEU A 1 129 ? 18.639 -3.862 -20.042 1.00 94.56 129 LEU A N 1
ATOM 1022 C CA . LEU A 1 129 ? 17.259 -3.580 -19.640 1.00 94.56 129 LEU A CA 1
ATOM 1023 C C . LEU A 1 129 ? 17.039 -3.876 -18.149 1.00 94.56 129 LEU A C 1
ATOM 1025 O O . LEU A 1 129 ? 16.490 -3.042 -17.444 1.00 94.56 129 LEU A O 1
ATOM 1029 N N . LEU A 1 130 ? 17.519 -5.026 -17.660 1.00 95.81 130 LEU A N 1
ATOM 1030 C CA . LEU A 1 130 ? 17.438 -5.367 -16.234 1.00 95.81 130 LEU A CA 1
ATOM 1031 C C . LEU A 1 130 ? 18.193 -4.365 -15.350 1.00 95.81 130 LEU A C 1
ATOM 1033 O O . LEU A 1 130 ? 17.669 -3.973 -14.316 1.00 95.81 130 LEU A O 1
ATOM 1037 N N . ALA A 1 131 ? 19.379 -3.916 -15.772 1.00 95.75 131 ALA A N 1
ATOM 1038 C CA . ALA A 1 131 ? 20.120 -2.884 -15.051 1.00 95.75 131 ALA A CA 1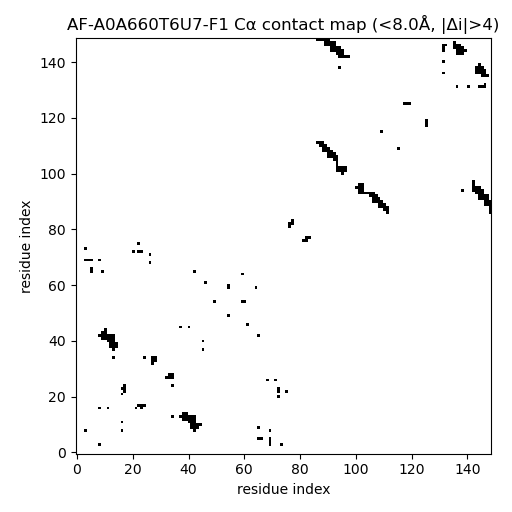
ATOM 1039 C C . ALA A 1 131 ? 19.383 -1.533 -15.051 1.00 95.75 131 ALA A C 1
ATOM 1041 O O . ALA A 1 131 ? 19.349 -0.860 -14.031 1.00 95.75 131 ALA A O 1
ATOM 1042 N N . ASP A 1 132 ? 18.769 -1.135 -16.169 1.00 96.06 132 ASP A N 1
ATOM 1043 C CA . ASP A 1 132 ? 17.990 0.107 -16.217 1.00 96.06 132 ASP A CA 1
ATOM 1044 C C . ASP A 1 132 ? 16.780 0.037 -15.253 1.00 96.06 132 ASP A C 1
ATOM 1046 O O . ASP A 1 132 ? 16.500 1.018 -14.570 1.00 96.06 132 ASP A O 1
ATOM 1050 N N . ILE A 1 133 ? 16.122 -1.130 -15.134 1.00 95.12 133 ILE A N 1
ATOM 1051 C CA . ILE A 1 133 ? 15.045 -1.393 -14.155 1.00 95.12 133 ILE A CA 1
ATOM 1052 C C . ILE A 1 133 ? 15.567 -1.330 -12.713 1.00 95.12 133 ILE A C 1
ATOM 1054 O O . ILE A 1 133 ? 14.975 -0.644 -11.885 1.00 95.12 133 ILE A O 1
ATOM 1058 N N . GLU A 1 134 ? 16.667 -2.025 -12.409 1.00 94.50 134 GLU A N 1
ATOM 1059 C CA . GLU A 1 134 ? 17.263 -2.089 -11.063 1.00 94.50 134 GLU A CA 1
ATOM 1060 C C . GLU A 1 134 ? 17.626 -0.700 -10.524 1.00 94.50 134 GLU A C 1
ATOM 1062 O O . GLU A 1 134 ? 17.408 -0.406 -9.351 1.00 94.50 134 GLU A O 1
ATOM 1067 N N . TRP A 1 135 ? 18.139 0.167 -11.396 1.00 93.75 135 TRP A N 1
ATOM 1068 C CA . TRP A 1 135 ? 18.536 1.529 -11.050 1.00 93.75 135 TRP A CA 1
ATOM 1069 C C . TRP A 1 135 ? 17.411 2.558 -11.203 1.00 93.75 135 TRP A C 1
ATOM 1071 O O . TRP A 1 135 ? 17.658 3.742 -10.988 1.00 93.75 135 TRP A O 1
ATOM 1081 N N . ALA A 1 136 ? 16.196 2.126 -11.565 1.00 94.50 136 ALA A N 1
ATOM 1082 C CA . ALA A 1 136 ? 15.053 2.996 -11.842 1.00 94.50 136 ALA A CA 1
ATOM 1083 C C . ALA A 1 136 ? 15.423 4.180 -12.760 1.00 94.50 136 ALA A C 1
ATOM 1085 O O . ALA A 1 136 ? 15.132 5.338 -12.446 1.00 94.50 136 ALA A O 1
ATOM 1086 N N . ALA A 1 137 ? 16.094 3.868 -13.878 1.00 96.94 137 ALA A N 1
ATOM 1087 C CA . ALA A 1 137 ? 16.697 4.837 -14.795 1.00 96.94 137 ALA A CA 1
ATOM 1088 C C . ALA A 1 137 ? 15.758 6.004 -15.140 1.00 96.94 137 ALA A C 1
ATOM 1090 O O . ALA A 1 137 ? 14.562 5.807 -15.344 1.00 96.94 137 ALA A O 1
ATOM 1091 N N . GLN A 1 138 ? 16.303 7.214 -15.253 1.00 96.88 138 GLN A N 1
ATOM 1092 C CA . GLN A 1 138 ? 15.567 8.445 -15.566 1.00 96.88 138 GLN A CA 1
ATOM 1093 C C . GLN A 1 138 ? 16.176 9.140 -16.787 1.00 96.88 138 GLN A C 1
ATOM 1095 O O . GLN A 1 138 ? 16.555 10.310 -16.724 1.00 96.88 138 GLN A O 1
ATOM 1100 N N . ASN A 1 139 ? 16.304 8.413 -17.905 1.00 95.81 139 ASN A N 1
ATOM 1101 C CA . ASN A 1 139 ? 16.987 8.888 -19.116 1.00 95.81 139 ASN A CA 1
ATOM 1102 C C . ASN A 1 139 ? 18.453 9.319 -18.859 1.00 95.81 139 ASN A C 1
ATOM 1104 O O . ASN A 1 139 ? 19.020 10.154 -19.561 1.00 95.81 139 ASN A O 1
ATOM 1108 N N . ASP A 1 140 ? 19.071 8.758 -17.822 1.00 95.62 140 ASP A N 1
ATOM 1109 C CA . ASP A 1 140 ? 20.415 9.075 -17.329 1.00 95.62 140 ASP A CA 1
ATOM 1110 C C . ASP A 1 140 ? 21.414 7.925 -17.545 1.00 95.62 140 ASP A C 1
ATOM 1112 O O . ASP A 1 140 ? 22.581 7.993 -17.155 1.00 95.62 140 ASP A O 1
ATOM 1116 N N . THR A 1 141 ? 20.972 6.864 -18.217 1.00 94.00 141 THR A N 1
ATOM 1117 C CA . THR A 1 141 ? 21.783 5.706 -18.582 1.00 94.00 141 THR A CA 1
ATOM 1118 C C . THR A 1 141 ? 22.184 5.742 -20.062 1.00 94.00 141 THR A C 1
ATOM 1120 O O . THR A 1 141 ? 21.544 6.420 -20.863 1.00 94.00 141 THR A O 1
ATOM 1123 N N . PRO A 1 142 ? 23.200 4.965 -20.499 1.00 92.25 142 PRO A N 1
ATOM 1124 C CA . PRO A 1 142 ? 23.590 4.902 -21.913 1.00 92.25 142 PRO A CA 1
ATOM 1125 C C . PRO A 1 142 ? 22.485 4.468 -22.887 1.00 92.25 142 PRO A C 1
ATOM 1127 O O . PRO A 1 142 ? 22.650 4.636 -24.090 1.00 92.25 142 PRO A O 1
ATOM 1130 N N . THR A 1 143 ? 21.402 3.862 -22.395 1.00 94.69 143 THR A N 1
ATOM 1131 C CA . THR A 1 143 ? 20.246 3.473 -23.213 1.00 94.69 143 THR A CA 1
ATOM 1132 C C . THR A 1 143 ? 19.211 4.583 -23.310 1.00 94.69 143 THR A C 1
ATOM 1134 O O . THR A 1 143 ? 18.379 4.517 -24.200 1.00 94.69 143 THR A O 1
ATOM 1137 N N . GLY A 1 144 ? 19.222 5.582 -22.423 1.00 96.31 144 GLY A N 1
ATOM 1138 C CA . GLY A 1 144 ? 18.223 6.653 -22.398 1.00 96.31 144 GLY A CA 1
ATOM 1139 C C . GLY A 1 144 ? 16.797 6.190 -22.069 1.00 96.31 144 GLY A C 1
ATOM 1140 O O . GLY A 1 144 ? 15.843 6.908 -22.345 1.00 96.31 144 GLY A O 1
ATOM 1141 N N . ARG A 1 145 ? 16.622 4.981 -21.515 1.00 97.25 145 ARG A N 1
ATOM 1142 C CA . ARG A 1 145 ? 15.309 4.516 -21.038 1.00 97.25 145 ARG A CA 1
ATOM 1143 C C . ARG A 1 145 ? 14.912 5.243 -19.756 1.00 97.25 145 ARG A C 1
ATOM 1145 O O . ARG A 1 145 ? 15.778 5.632 -18.970 1.00 97.25 145 ARG A O 1
ATOM 1152 N N . SER A 1 146 ? 13.606 5.324 -19.513 1.00 97.81 146 SER A N 1
ATOM 1153 C CA . SER A 1 146 ? 13.057 5.787 -18.235 1.00 97.81 146 SER A CA 1
ATOM 1154 C C . SER A 1 146 ? 12.160 4.730 -17.604 1.00 97.81 146 SER A C 1
ATOM 1156 O O . SER A 1 146 ? 11.378 4.085 -18.300 1.00 97.81 146 SER A O 1
ATOM 1158 N N . ILE A 1 147 ? 12.264 4.575 -16.289 1.00 97.38 147 ILE A N 1
ATOM 1159 C CA . ILE A 1 147 ? 11.482 3.646 -15.478 1.00 97.38 147 ILE A CA 1
ATOM 1160 C C . ILE A 1 147 ? 10.587 4.461 -14.550 1.00 97.38 147 ILE A C 1
ATOM 1162 O O . ILE A 1 147 ? 11.074 5.277 -13.770 1.00 97.38 147 ILE A O 1
ATOM 1166 N N . LEU A 1 148 ? 9.279 4.253 -14.636 1.00 95.94 148 LEU A N 1
ATOM 1167 C CA . LEU A 1 148 ? 8.286 4.897 -13.777 1.00 95.94 148 LEU A CA 1
ATOM 1168 C C . LEU A 1 148 ? 7.702 3.843 -12.830 1.00 95.94 148 LEU A C 1
ATOM 1170 O O . LEU A 1 148 ? 7.431 2.725 -13.271 1.00 95.94 148 LEU A O 1
ATOM 1174 N N . ILE A 1 149 ? 7.546 4.192 -11.551 1.00 89.50 149 ILE A N 1
ATOM 1175 C CA . ILE A 1 149 ? 7.125 3.312 -10.446 1.00 89.50 149 ILE A CA 1
ATOM 1176 C C . ILE A 1 149 ? 5.960 3.969 -9.708 1.00 89.50 149 ILE A C 1
ATOM 1178 O O . ILE A 1 149 ? 6.072 5.190 -9.446 1.00 89.50 149 ILE A O 1
#

pLDDT: mean 87.88, std 9.86, range [45.22, 97.81]

Radius of gyration: 26.3 Å; Cα contacts (8 Å, |Δi|>4): 153; chains: 1; bounding box: 49×25×72 Å

Nearest PDB structures (foldseek):
  4v6i-assembly1_AB  TM=3.495E-01  e=4.164E+00  Saccharomyces cerevisiae
  2v64-assembly3_H  TM=2.240E-01  e=2.496E+00  Homo sapiens
  6wvi-assembly1_A  TM=2.387E-01  e=5.734E+00  Aequorea victoria

Mean predicted aligned error: 12.05 Å

Solvent-accessible surface area (backbone atoms only — not comparable to full-atom values): 8916 Å² total; per-residue (Å²): 134,84,77,88,46,70,75,63,62,34,67,38,29,43,46,60,50,31,74,75,36,65,72,52,51,58,56,36,52,75,7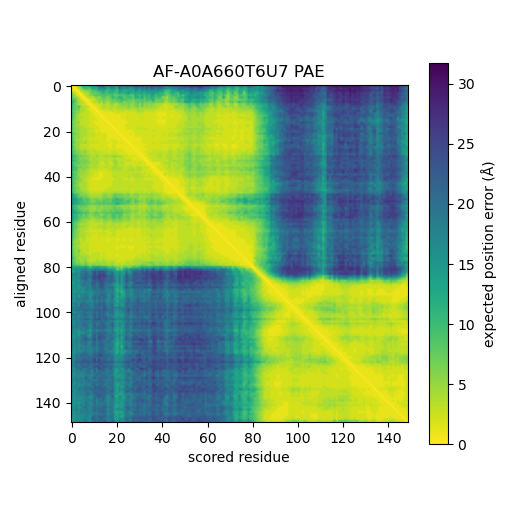0,71,40,71,52,90,82,38,34,88,36,18,57,50,55,53,59,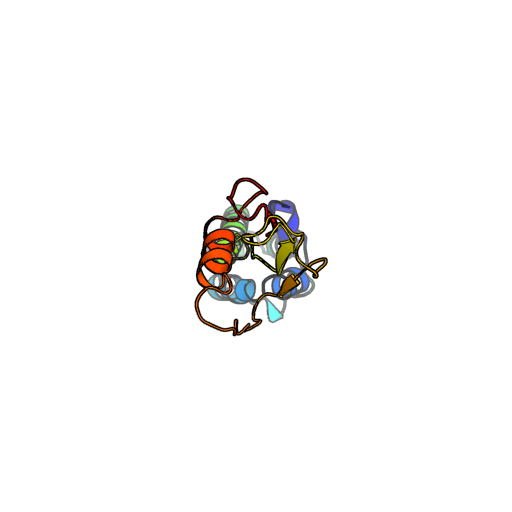69,71,53,53,68,68,60,30,60,77,67,71,59,50,66,70,58,52,51,52,51,50,52,52,49,52,53,52,48,38,51,73,73,42,76,70,50,88,72,67,60,44,39,38,40,37,54,28,33,48,99,85,67,46,69,50,95,59,79,67,48,75,48,47,63,94,62,90,83,85,90,83,77,65,90,89,71,46,65,73,55,53,52,50,39,57,76,68,49,21,73,51,79,48,100,41,36,31,30,44,46,111

Sequence (149 aa):
MEVLTEPDLINDTIEAVISRYPFAETFLSNNGIEYEKLLNLSLNEYFNELDSEYMEEHAIDPEKVISQFVDYIQQMKSFLGEDNKTVDSLSILPGHDKSGANESFTEFIIRKNEIVSIVGPTGSGKSRLLADIEWAAQNDTPTGRSILI

Secondary structure (DSSP, 8-state):
-PPPPHHHHHHSBHHHHHHH-TTHHHHHHHTT--GGGTTTSBHHHHHHHS-HHHHHHTT--HHHHHHHHHHHHHHHHHHHTTTS----EEEEEP-B-TTSPBPS-S-EEEETT--------TTSSHHHHHHHHHTT-BS-STT--EEE-

Foldseek 3Di:
DDLDDLVVQQADFLLVVCVVPVCLVVLCVVLVNPNVVRRRDGLNRVVVPDDPVRCVVSVPDSVVSSVVSSVVSVVVCVVVCVVPPDPQKKKKAWFADPVRHTDPDGIDIDGPPRDDDDDDDPPRCPVVVVVCQVVQPDLPDPRRMHMDD